Protein AF-A0A432UBC8-F1 (afdb_monomer_lite)

Sequence (45 aa):
MSEGIVVERAGQKITVYLPKEGKSYRGIPLGKVRKREKVFAGDIV

Foldseek 3Di:
DAKWFFADDDPPWTWTQGPVVRDIDTDDDDDPVSVVDDDDGGDID

Secondary structure (DSSP, 8-state):
----EEEEEETTEEEEEETTTTEEEE----SSSTTTS---TT-B-

Structure (mmCIF, N/CA/C/O ba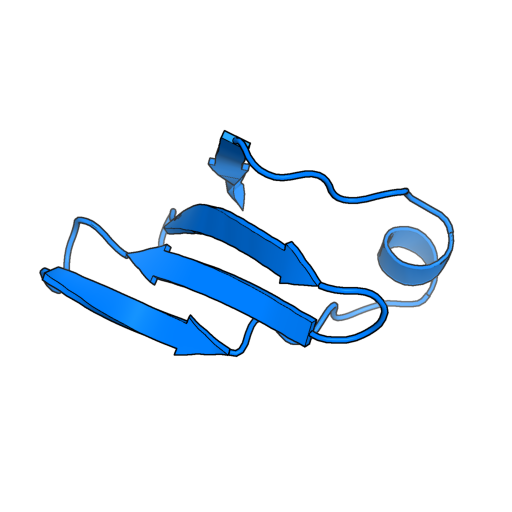ckbone):
data_AF-A0A432UBC8-F1
#
_entry.id   AF-A0A432UBC8-F1
#
loop_
_atom_site.group_PDB
_atom_site.id
_atom_site.type_symbol
_atom_site.label_atom_id
_atom_site.label_alt_id
_atom_site.label_comp_id
_atom_site.label_asym_id
_atom_site.label_entity_id
_atom_site.label_seq_id
_atom_site.pdbx_PDB_ins_code
_atom_site.Cartn_x
_atom_site.Cartn_y
_atom_site.Cartn_z
_atom_site.occupancy
_atom_site.B_iso_or_equiv
_atom_site.auth_seq_id
_atom_site.auth_comp_id
_atom_site.auth_asym_id
_atom_site.auth_atom_id
_atom_site.pdbx_PDB_model_num
ATOM 1 N N . MET A 1 1 ? 6.028 -4.875 13.826 1.00 66.00 1 MET A N 1
ATOM 2 C CA . MET A 1 1 ? 5.589 -4.781 12.417 1.00 66.00 1 MET A CA 1
ATOM 3 C C . MET A 1 1 ? 4.182 -5.333 12.351 1.00 66.00 1 MET A C 1
ATOM 5 O O . MET A 1 1 ? 3.931 -6.353 12.983 1.00 66.00 1 MET A O 1
ATOM 9 N N . SER A 1 2 ? 3.282 -4.639 11.666 1.00 79.44 2 SER A N 1
ATOM 10 C CA . SER A 1 2 ? 1.876 -5.019 11.530 1.00 79.44 2 SER A CA 1
ATOM 11 C C . SER A 1 2 ? 1.573 -5.127 10.044 1.00 79.44 2 SER A C 1
ATOM 13 O O . SER A 1 2 ? 1.967 -4.228 9.309 1.00 79.44 2 SER A O 1
ATOM 15 N N . GLU A 1 3 ? 0.911 -6.202 9.629 1.00 83.81 3 GLU A N 1
ATOM 16 C CA . GLU A 1 3 ? 0.495 -6.380 8.236 1.00 83.81 3 GLU A CA 1
ATOM 17 C C . GLU A 1 3 ? -0.652 -5.427 7.896 1.00 83.81 3 GLU A C 1
ATOM 19 O O . GLU A 1 3 ? -1.605 -5.267 8.670 1.00 83.81 3 GLU A O 1
ATOM 24 N N . GLY A 1 4 ? -0.550 -4.803 6.729 1.00 89.31 4 GLY A N 1
ATOM 25 C CA . GLY A 1 4 ? -1.568 -3.967 6.123 1.00 89.31 4 GLY A CA 1
ATOM 26 C C . GLY A 1 4 ? -1.728 -4.265 4.635 1.00 89.31 4 GLY A C 1
ATOM 27 O O . GLY A 1 4 ? -0.914 -4.940 4.017 1.00 89.31 4 GLY A O 1
ATOM 28 N N . ILE A 1 5 ? -2.806 -3.753 4.053 1.00 89.75 5 ILE A N 1
ATOM 29 C CA . ILE A 1 5 ? -3.105 -3.866 2.623 1.00 89.75 5 ILE A CA 1
ATOM 30 C C . ILE A 1 5 ? -3.034 -2.486 1.994 1.00 89.75 5 ILE A C 1
ATOM 32 O O . ILE A 1 5 ? -3.621 -1.533 2.507 1.00 89.75 5 ILE A O 1
ATOM 36 N N . VAL A 1 6 ? -2.358 -2.364 0.856 1.00 89.88 6 VAL A N 1
ATOM 37 C CA . VAL A 1 6 ? -2.388 -1.134 0.063 1.00 89.88 6 VAL A CA 1
ATOM 38 C C . VAL A 1 6 ? -3.766 -0.998 -0.582 1.00 89.88 6 VAL A C 1
ATOM 40 O O . VAL A 1 6 ? -4.113 -1.739 -1.494 1.00 89.88 6 VAL A O 1
ATOM 43 N N . VAL A 1 7 ? -4.559 -0.037 -0.119 1.00 89.50 7 VAL A N 1
ATOM 44 C CA . VAL A 1 7 ? -5.923 0.215 -0.620 1.00 89.50 7 VAL A CA 1
ATOM 45 C C . VAL A 1 7 ? -5.928 1.200 -1.778 1.00 89.50 7 VAL A C 1
ATOM 47 O O . VAL A 1 7 ? -6.762 1.105 -2.670 1.00 89.50 7 VAL A O 1
ATOM 50 N N . GLU A 1 8 ? -4.996 2.154 -1.775 1.00 86.88 8 GLU A N 1
ATOM 51 C CA . GLU A 1 8 ? -4.936 3.200 -2.793 1.00 86.88 8 GLU A CA 1
ATOM 52 C C . GLU A 1 8 ? -3.496 3.463 -3.225 1.00 86.88 8 GLU A C 1
ATOM 54 O O . GLU A 1 8 ? -2.587 3.630 -2.403 1.00 86.88 8 GLU A O 1
ATOM 59 N N . ARG A 1 9 ? -3.311 3.550 -4.544 1.00 82.19 9 ARG A N 1
ATOM 60 C CA . ARG A 1 9 ? -2.060 3.941 -5.188 1.00 82.19 9 ARG A CA 1
ATOM 61 C C . ARG A 1 9 ? -2.335 5.063 -6.187 1.00 82.19 9 ARG A C 1
ATOM 63 O O . ARG A 1 9 ? -2.652 4.808 -7.343 1.00 82.19 9 ARG A O 1
ATOM 70 N N . ALA A 1 10 ? -2.177 6.308 -5.743 1.00 83.75 10 ALA A N 1
ATOM 71 C CA . ALA A 1 10 ? -2.384 7.502 -6.562 1.00 83.75 10 ALA A CA 1
ATOM 72 C C . ALA A 1 10 ? -1.052 8.239 -6.774 1.00 83.75 10 ALA A C 1
ATOM 74 O O . ALA A 1 10 ? -0.648 9.099 -5.984 1.00 83.75 10 ALA A O 1
ATOM 75 N N . GLY A 1 11 ? -0.328 7.873 -7.836 1.00 82.62 11 GLY A N 1
ATOM 76 C CA . GLY A 1 11 ? 0.985 8.4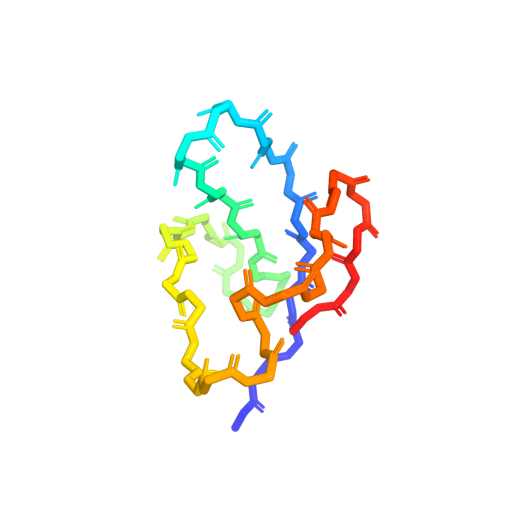40 -8.155 1.00 82.62 11 GLY A CA 1
ATOM 77 C C . GLY A 1 11 ? 2.006 8.198 -7.038 1.00 82.62 11 GLY A C 1
ATOM 78 O O . GLY A 1 11 ? 2.486 7.079 -6.858 1.00 82.62 11 GLY A O 1
ATOM 79 N N . GLN A 1 12 ? 2.341 9.254 -6.287 1.00 81.06 12 GLN A N 1
ATOM 80 C CA . GLN A 1 12 ? 3.245 9.182 -5.129 1.00 81.06 12 GLN A CA 1
ATOM 81 C C . GLN A 1 12 ? 2.539 8.816 -3.815 1.00 81.06 12 GLN A C 1
ATOM 83 O O . GLN A 1 12 ? 3.208 8.471 -2.840 1.00 81.06 12 GLN A O 1
ATOM 88 N N . LYS A 1 13 ? 1.207 8.934 -3.744 1.00 85.62 13 LYS A N 1
ATOM 89 C CA . LYS A 1 13 ? 0.446 8.604 -2.536 1.00 85.62 13 LYS A CA 1
ATOM 90 C C . LYS A 1 13 ? 0.186 7.102 -2.474 1.00 85.62 13 LYS A C 1
ATOM 92 O O . LYS A 1 13 ? -0.238 6.492 -3.455 1.00 85.62 13 LYS A O 1
ATOM 97 N N . ILE A 1 14 ? 0.443 6.542 -1.298 1.00 88.88 14 ILE A N 1
ATOM 98 C CA . ILE A 1 14 ? 0.184 5.148 -0.952 1.00 88.88 14 ILE A CA 1
ATOM 99 C C . ILE A 1 14 ? -0.667 5.185 0.304 1.00 88.88 14 ILE A C 1
ATOM 101 O O . ILE A 1 14 ? -0.250 5.779 1.301 1.00 88.88 14 ILE A O 1
ATOM 105 N N . THR A 1 15 ? -1.830 4.557 0.259 1.00 90.75 15 THR A N 1
ATOM 106 C CA . THR A 1 15 ? -2.703 4.413 1.422 1.00 90.75 15 THR A CA 1
ATOM 107 C C . THR A 1 15 ? -2.732 2.946 1.807 1.00 90.75 15 THR A C 1
ATOM 109 O O . THR A 1 15 ? -3.011 2.093 0.968 1.00 90.75 15 THR A O 1
ATOM 112 N N . VAL A 1 16 ? -2.412 2.657 3.065 1.00 90.56 16 VAL A N 1
ATOM 113 C CA . VAL A 1 16 ? -2.337 1.307 3.627 1.00 90.56 16 VAL A CA 1
ATOM 114 C C . VAL A 1 16 ? -3.395 1.173 4.710 1.00 90.56 16 VAL A C 1
ATOM 116 O O . VAL A 1 16 ? -3.422 1.963 5.652 1.00 90.56 16 VAL A O 1
ATOM 119 N N . TYR A 1 17 ? -4.263 0.180 4.581 1.00 90.56 17 TYR A N 1
ATOM 120 C CA . TYR A 1 17 ? -5.235 -0.203 5.591 1.00 90.56 17 TYR A CA 1
ATOM 121 C C . TYR A 1 17 ? -4.630 -1.246 6.522 1.00 90.56 17 TYR A C 1
ATOM 123 O O . TYR A 1 17 ? -4.169 -2.289 6.064 1.00 90.56 17 TYR A O 1
ATOM 131 N N . LEU A 1 18 ? -4.653 -0.979 7.826 1.00 90.12 18 LEU A N 1
ATOM 132 C CA . LEU A 1 18 ? -4.271 -1.945 8.848 1.00 90.12 18 LEU A CA 1
ATOM 133 C C . LEU A 1 18 ? -5.530 -2.601 9.432 1.00 90.12 18 LEU A C 1
ATOM 135 O O . LEU A 1 18 ? -6.214 -1.976 10.248 1.00 90.12 18 LEU A O 1
ATOM 139 N N . PRO A 1 19 ? -5.825 -3.870 9.092 1.00 86.25 19 PRO A N 1
ATOM 140 C CA . PRO A 1 19 ? -7.020 -4.558 9.578 1.00 86.25 19 PRO A CA 1
ATOM 141 C C . PRO A 1 19 ? -7.025 -4.733 11.100 1.00 86.25 19 PRO A C 1
ATOM 143 O O . PRO A 1 19 ? -8.090 -4.727 11.705 1.00 86.25 19 PRO A O 1
ATOM 146 N N . LYS A 1 20 ? -5.846 -4.820 11.734 1.00 85.75 20 LYS A N 1
ATOM 147 C CA . LYS A 1 20 ? -5.726 -4.917 13.199 1.00 85.75 20 LYS A CA 1
ATOM 148 C C . LYS A 1 20 ? -6.223 -3.674 13.940 1.00 85.75 20 LYS A C 1
ATOM 150 O O . LYS A 1 20 ? -6.669 -3.794 15.073 1.00 85.75 20 LYS A O 1
ATOM 155 N N . GLU A 1 21 ? -6.135 -2.499 13.321 1.00 84.62 21 GLU A N 1
ATOM 156 C CA . GLU A 1 21 ? -6.551 -1.231 13.934 1.00 84.62 21 GLU A CA 1
ATOM 157 C C . GLU A 1 21 ? -7.836 -0.666 13.313 1.00 84.62 21 GLU A C 1
ATOM 159 O O . GLU A 1 21 ? -8.380 0.309 13.828 1.00 84.62 21 GLU A O 1
ATOM 164 N N . GLY A 1 22 ? -8.310 -1.241 12.200 1.00 88.19 22 GLY A N 1
ATOM 165 C CA . GLY A 1 22 ? -9.448 -0.725 11.435 1.00 88.19 22 GLY A CA 1
ATOM 166 C C . GLY A 1 22 ? -9.196 0.659 10.830 1.00 88.19 22 GLY A C 1
ATOM 167 O O . GLY A 1 22 ? -10.141 1.394 10.550 1.00 88.19 22 GLY A O 1
ATOM 168 N N . LYS A 1 23 ? -7.925 1.050 10.672 1.00 89.50 23 LYS A N 1
ATOM 169 C CA . LYS A 1 23 ? -7.514 2.398 10.261 1.00 89.50 23 LYS A CA 1
ATOM 170 C C . LYS A 1 23 ? -6.664 2.373 9.002 1.00 89.50 23 LYS A C 1
ATOM 172 O O . LYS A 1 23 ? -5.911 1.434 8.746 1.00 89.50 23 LYS A O 1
ATOM 177 N N . SER A 1 24 ? -6.763 3.462 8.251 1.00 90.25 24 SER A N 1
ATOM 178 C CA . SER A 1 24 ? -5.991 3.709 7.038 1.00 90.25 24 SER A CA 1
ATOM 179 C C . SER A 1 24 ? -4.916 4.750 7.316 1.00 90.25 24 SER A C 1
ATOM 181 O O . SER A 1 24 ? -5.197 5.808 7.878 1.00 90.25 24 SER A O 1
ATOM 183 N N . TYR A 1 25 ? -3.693 4.471 6.885 1.00 89.06 25 TYR A N 1
ATOM 184 C CA . TYR A 1 25 ? -2.542 5.347 7.059 1.00 89.06 25 TYR A CA 1
ATOM 185 C C . TYR A 1 25 ? -1.859 5.621 5.727 1.00 89.06 25 TYR A C 1
ATOM 187 O O . TYR A 1 25 ? -1.999 4.881 4.753 1.00 89.06 25 TYR A O 1
ATOM 195 N N . ARG A 1 26 ? -1.065 6.691 5.688 1.00 86.44 26 ARG A N 1
ATOM 196 C CA . ARG A 1 26 ? -0.205 6.977 4.544 1.00 86.44 26 ARG A CA 1
ATOM 197 C C . ARG A 1 26 ? 1.037 6.088 4.600 1.00 86.44 26 ARG A C 1
ATOM 199 O O . ARG A 1 26 ? 1.861 6.227 5.500 1.00 86.44 26 ARG A O 1
ATOM 206 N N . GLY A 1 27 ? 1.187 5.215 3.612 1.00 86.75 27 GLY A N 1
ATOM 207 C CA . GLY A 1 27 ? 2.366 4.377 3.439 1.00 86.75 27 GLY A CA 1
ATOM 208 C C . GLY A 1 27 ? 3.572 5.203 2.997 1.00 86.75 27 GLY A C 1
ATOM 209 O O . GLY A 1 27 ? 3.521 5.908 1.986 1.00 86.75 27 GLY A O 1
ATOM 210 N N . ILE A 1 28 ? 4.671 5.101 3.742 1.00 85.81 28 ILE A N 1
ATOM 211 C CA . ILE A 1 28 ? 5.971 5.662 3.366 1.00 85.81 28 ILE A CA 1
ATOM 212 C C . ILE A 1 28 ? 6.907 4.483 3.077 1.00 85.81 28 ILE A C 1
ATOM 214 O O . ILE A 1 28 ? 7.229 3.732 3.998 1.00 85.81 28 ILE A O 1
ATOM 218 N N . PRO A 1 29 ? 7.349 4.282 1.822 1.00 82.75 29 PRO A N 1
ATOM 219 C CA . PRO A 1 29 ? 8.301 3.230 1.498 1.00 82.75 29 PRO A CA 1
ATOM 220 C C . PRO A 1 29 ? 9.628 3.505 2.202 1.00 82.75 29 PRO A C 1
ATOM 222 O O . PRO A 1 29 ? 10.263 4.534 1.970 1.00 82.75 29 PRO A O 1
ATOM 225 N N . LEU A 1 30 ? 10.055 2.578 3.052 1.00 83.00 30 LEU A N 1
ATOM 226 C CA . LEU A 1 30 ? 11.355 2.637 3.709 1.00 83.00 30 LEU A CA 1
ATOM 227 C C . LEU A 1 30 ? 12.369 1.796 2.923 1.00 83.00 30 LEU A C 1
ATOM 229 O O . LEU A 1 30 ? 12.087 0.664 2.537 1.00 83.00 30 LEU A O 1
ATOM 233 N N . GLY A 1 31 ? 13.563 2.350 2.701 1.00 80.31 31 GLY A N 1
ATOM 234 C CA . GLY A 1 31 ? 14.679 1.659 2.048 1.00 80.31 31 GLY A C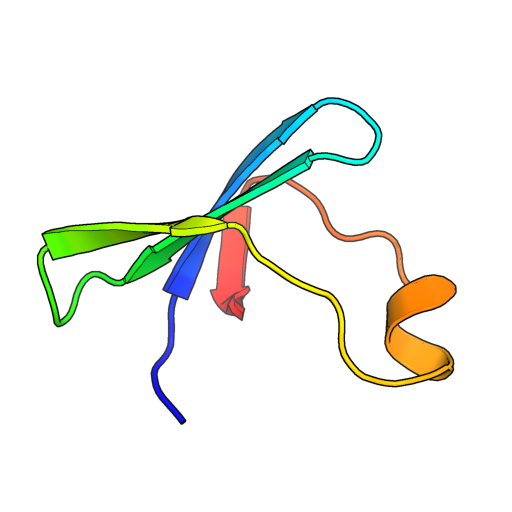A 1
ATOM 235 C C . GLY A 1 31 ? 14.826 1.928 0.544 1.00 80.31 31 GLY A C 1
ATOM 236 O O . GLY A 1 31 ? 13.875 2.230 -0.174 1.00 80.31 31 GLY A O 1
ATOM 237 N N . LYS A 1 32 ? 16.068 1.812 0.053 1.00 70.25 32 LYS A N 1
ATOM 238 C CA . LYS A 1 32 ? 16.424 2.075 -1.357 1.00 70.25 32 LYS A CA 1
ATOM 239 C C . LYS A 1 32 ? 15.824 1.045 -2.326 1.00 70.25 32 LYS A C 1
ATOM 241 O O . LYS A 1 32 ? 15.521 1.396 -3.462 1.00 70.25 32 LYS A O 1
ATOM 246 N N . VAL A 1 33 ? 15.640 -0.197 -1.872 1.00 66.12 33 VAL A N 1
ATOM 247 C CA . VAL A 1 33 ? 15.126 -1.320 -2.679 1.00 66.12 33 VAL A CA 1
ATOM 248 C C . VAL A 1 33 ? 13.630 -1.143 -2.972 1.00 66.12 33 VAL A C 1
ATOM 250 O O . VAL A 1 33 ? 13.239 -1.112 -4.137 1.00 66.12 33 VAL A O 1
ATOM 253 N N . ARG A 1 34 ? 12.826 -0.823 -1.947 1.00 68.25 34 ARG A N 1
ATOM 254 C CA . ARG A 1 34 ? 11.378 -0.552 -2.068 1.00 68.25 34 ARG A CA 1
ATOM 255 C C . ARG A 1 34 ? 11.020 0.694 -2.892 1.00 68.25 34 ARG A C 1
ATOM 257 O O . ARG A 1 34 ? 9.856 0.902 -3.210 1.00 68.25 34 ARG A O 1
ATOM 264 N N . LYS A 1 35 ? 12.001 1.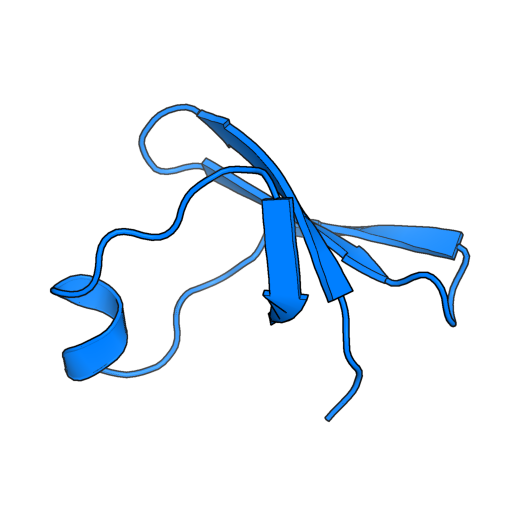541 -3.235 1.00 67.25 35 LYS A N 1
ATOM 265 C CA . LYS A 1 35 ? 11.818 2.671 -4.167 1.00 67.25 35 LYS A CA 1
ATOM 266 C C . LYS A 1 35 ? 11.943 2.245 -5.638 1.00 67.25 35 LYS A C 1
ATOM 268 O O . LYS A 1 35 ? 11.455 2.957 -6.511 1.00 67.25 35 LYS A O 1
ATOM 273 N N . ARG A 1 36 ? 12.619 1.122 -5.913 1.00 75.31 36 ARG A N 1
ATOM 274 C CA . ARG A 1 36 ? 12.731 0.522 -7.254 1.00 75.31 36 ARG A CA 1
ATOM 275 C C . ARG A 1 36 ? 11.630 -0.501 -7.512 1.00 75.31 36 ARG A C 1
ATOM 277 O O . ARG A 1 36 ? 11.176 -0.609 -8.647 1.00 75.31 36 ARG A O 1
ATOM 284 N N . GLU A 1 37 ? 11.190 -1.210 -6.476 1.00 80.56 37 GLU A N 1
ATOM 285 C CA . GLU A 1 37 ? 10.008 -2.064 -6.564 1.00 80.56 37 GLU A CA 1
ATOM 286 C C . GLU A 1 37 ? 8.741 -1.222 -6.728 1.00 80.56 37 GLU A C 1
ATOM 288 O O . GLU A 1 37 ? 8.509 -0.234 -6.024 1.00 80.56 37 GLU A O 1
ATOM 293 N N . LYS A 1 38 ? 7.920 -1.607 -7.704 1.00 82.12 38 LYS A N 1
ATOM 294 C CA . LYS A 1 38 ? 6.604 -1.008 -7.899 1.00 82.12 38 LYS A CA 1
ATOM 295 C C . LYS A 1 38 ? 5.665 -1.636 -6.878 1.00 82.12 38 LYS A C 1
ATOM 297 O O . LYS A 1 38 ? 5.569 -2.851 -6.815 1.00 82.12 38 LYS A O 1
ATOM 302 N N . VAL A 1 39 ? 4.994 -0.792 -6.107 1.00 83.38 39 VAL A N 1
ATOM 303 C CA . VAL A 1 39 ? 3.962 -1.206 -5.153 1.00 83.38 39 VAL A CA 1
ATOM 304 C C . VAL A 1 39 ? 2.613 -0.804 -5.736 1.00 83.38 39 VAL A C 1
ATOM 306 O O . VAL A 1 39 ? 2.450 0.328 -6.207 1.00 83.38 39 VAL A O 1
ATOM 309 N N . PHE A 1 40 ? 1.665 -1.726 -5.712 1.00 85.56 40 PHE A N 1
ATOM 310 C CA . PHE A 1 40 ? 0.350 -1.614 -6.325 1.00 85.56 40 PHE A CA 1
ATOM 311 C C . PHE A 1 40 ? -0.752 -1.677 -5.267 1.00 85.56 40 PHE A C 1
ATOM 313 O O . PHE A 1 40 ? -0.510 -1.990 -4.103 1.00 85.56 40 PHE A O 1
ATOM 320 N N . ALA A 1 41 ? -1.977 -1.331 -5.664 1.00 86.06 41 ALA A N 1
ATOM 321 C CA . ALA A 1 41 ? -3.137 -1.592 -4.822 1.00 86.06 41 ALA A CA 1
ATOM 322 C C . ALA A 1 41 ? -3.362 -3.111 -4.730 1.00 86.06 41 ALA A C 1
ATOM 324 O O . ALA A 1 41 ? -3.270 -3.806 -5.739 1.00 86.06 41 ALA A O 1
ATOM 325 N N . GLY A 1 42 ? -3.639 -3.607 -3.527 1.00 86.69 42 GLY A N 1
ATOM 326 C CA . GLY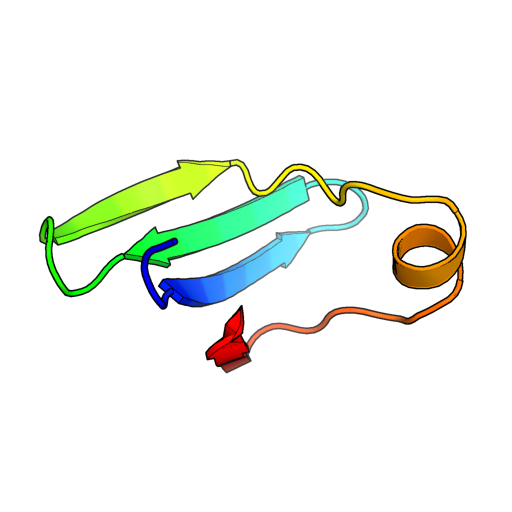 A 1 42 ? -3.765 -5.031 -3.217 1.00 86.69 42 GLY A CA 1
ATOM 327 C C . GLY A 1 42 ? -2.501 -5.679 -2.646 1.00 86.69 42 GLY A C 1
ATOM 328 O O . GLY A 1 42 ? -2.606 -6.769 -2.092 1.00 86.69 42 GLY A O 1
ATOM 329 N N . ASP A 1 43 ? -1.338 -5.020 -2.712 1.00 87.00 43 ASP A N 1
ATOM 330 C CA . ASP A 1 43 ? -0.123 -5.538 -2.072 1.00 87.00 43 ASP A CA 1
ATOM 331 C C . ASP A 1 43 ? -0.282 -5.593 -0.545 1.00 87.00 43 ASP A C 1
ATOM 333 O O . ASP A 1 43 ? -0.813 -4.665 0.077 1.00 87.00 43 ASP A O 1
ATOM 337 N N . ILE A 1 44 ? 0.222 -6.675 0.052 1.00 85.19 44 ILE A N 1
ATOM 338 C CA . ILE A 1 44 ? 0.296 -6.871 1.503 1.00 85.19 44 ILE A CA 1
ATOM 339 C C . ILE A 1 44 ? 1.665 -6.364 1.974 1.00 85.19 44 ILE A C 1
ATOM 341 O O . ILE A 1 44 ? 2.697 -6.778 1.442 1.00 85.19 44 ILE A O 1
ATOM 345 N N . VAL A 1 45 ? 1.678 -5.439 2.938 1.00 82.06 45 VAL A N 1
ATOM 346 C CA . VAL A 1 45 ? 2.873 -4.705 3.402 1.00 82.06 45 VAL A CA 1
ATOM 347 C C . VAL A 1 45 ?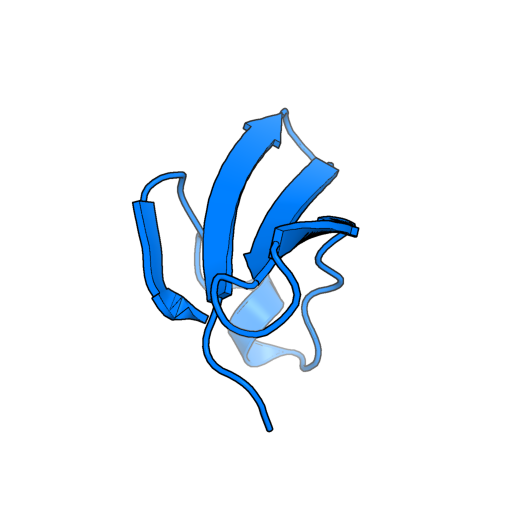 3.004 -4.631 4.912 1.00 82.06 45 VAL A C 1
ATOM 349 O O . VAL A 1 45 ? 1.969 -4.681 5.610 1.00 82.06 45 VAL A O 1
#

Radius of gyration: 10.11 Å; chains: 1; bounding box: 26×16×22 Å

pLDDT: mean 83.67, std 6.66, range [66.0, 90.75]